Protein AF-A0A7G8UGK2-F1 (afdb_monomer_lite)

Sequence (96 aa):
MSRLRSIKEQFGLHFTPLDIHNKEFSVKYRGYDKDEVDEYLDLIIKDYEKMSAEFAKLQEQQNIGDNHQEVTRSEFTNLKERVIKMEGMLNRAGIY

pLDDT: mean 87.21, std 8.11, range [45.16, 96.5]

Secondary structure (DSSP, 8-state):
-PPPPPHHHHHT-S--HHHHHTPPPPEETTEE-HHHHHHHHHHHHHHHHHHHHHHHHHHHHHHHHHHHHHHHHHHHHHHHHHHHHHHHHHHHTT--

Structure (mmCIF, N/CA/C/O backbone):
data_AF-A0A7G8UGK2-F1
#
_entry.id   AF-A0A7G8UGK2-F1
#
loop_
_atom_site.group_PDB
_atom_site.id
_atom_site.type_symbol
_atom_site.label_atom_id
_atom_site.label_alt_id
_atom_site.label_comp_id
_atom_site.label_asym_id
_atom_site.label_entity_id
_atom_site.label_seq_id
_atom_site.pdbx_PDB_ins_code
_atom_site.Cartn_x
_atom_site.Cartn_y
_atom_site.Cartn_z
_atom_site.occupancy
_atom_site.B_iso_or_equiv
_atom_site.auth_seq_id
_atom_site.auth_comp_id
_atom_site.auth_asym_id
_atom_site.auth_atom_id
_atom_site.pdbx_PDB_model_num
ATOM 1 N N . MET A 1 1 ? 18.643 20.499 1.353 1.00 45.16 1 MET A N 1
ATOM 2 C CA . MET A 1 1 ? 18.347 19.129 1.823 1.00 45.16 1 MET A CA 1
ATOM 3 C C . MET A 1 1 ? 16.834 18.969 1.905 1.00 45.16 1 MET A C 1
ATOM 5 O O . MET A 1 1 ? 16.232 19.625 2.745 1.00 45.16 1 MET A O 1
ATOM 9 N N . SER A 1 2 ? 16.206 18.190 1.017 1.00 56.09 2 SER A N 1
ATOM 10 C CA . SER A 1 2 ? 14.755 17.934 1.080 1.00 56.09 2 SER A CA 1
ATOM 11 C C . SER A 1 2 ? 14.441 16.877 2.137 1.00 56.09 2 SER A C 1
ATOM 13 O O . SER A 1 2 ? 15.092 15.836 2.179 1.00 56.09 2 SER A O 1
ATOM 15 N N . ARG A 1 3 ? 13.439 17.139 2.982 1.00 73.75 3 ARG A N 1
ATOM 16 C CA . ARG A 1 3 ? 12.903 16.166 3.943 1.00 73.75 3 ARG A CA 1
ATOM 17 C C . ARG A 1 3 ? 12.287 14.994 3.170 1.00 73.75 3 ARG A C 1
ATOM 19 O O . ARG A 1 3 ? 11.450 15.216 2.297 1.00 73.75 3 ARG A O 1
ATOM 26 N N . LEU A 1 4 ? 12.699 13.766 3.482 1.00 68.94 4 LEU A N 1
ATOM 27 C CA . LEU A 1 4 ? 12.035 12.556 2.994 1.00 68.94 4 LEU A CA 1
ATOM 28 C C . LEU A 1 4 ? 10.629 12.498 3.601 1.00 68.94 4 LEU A C 1
ATOM 30 O O . LEU A 1 4 ? 10.483 12.556 4.822 1.00 68.94 4 LEU A O 1
ATOM 34 N N . ARG A 1 5 ? 9.609 12.428 2.742 1.00 77.06 5 ARG A N 1
ATOM 35 C CA . ARG A 1 5 ? 8.224 12.200 3.168 1.00 77.06 5 ARG A CA 1
ATOM 36 C C . ARG A 1 5 ? 8.099 10.791 3.733 1.00 77.06 5 ARG A C 1
ATOM 38 O O . ARG A 1 5 ? 8.684 9.857 3.186 1.00 77.06 5 ARG A O 1
ATOM 45 N N . SER A 1 6 ? 7.354 10.649 4.824 1.00 82.69 6 SER A N 1
ATOM 46 C CA . SER A 1 6 ? 7.069 9.331 5.404 1.00 82.69 6 SER A CA 1
ATOM 47 C C . SER A 1 6 ? 6.208 8.506 4.443 1.00 82.69 6 SER A C 1
ATOM 49 O O . SER A 1 6 ? 5.409 9.072 3.699 1.00 82.69 6 SER A O 1
ATOM 51 N N . ILE A 1 7 ? 6.302 7.173 4.498 1.00 77.44 7 ILE A N 1
ATOM 52 C CA . ILE A 1 7 ? 5.426 6.256 3.742 1.00 77.44 7 ILE A CA 1
ATOM 53 C C . ILE A 1 7 ? 3.949 6.610 3.976 1.00 77.44 7 ILE A C 1
ATOM 55 O O . ILE A 1 7 ? 3.164 6.664 3.033 1.00 77.44 7 ILE A O 1
ATOM 59 N N . LYS A 1 8 ? 3.588 6.969 5.215 1.00 81.06 8 LYS A N 1
ATOM 60 C CA . LYS A 1 8 ? 2.242 7.439 5.565 1.00 81.06 8 LYS A CA 1
ATOM 61 C C . LYS A 1 8 ? 1.807 8.649 4.727 1.00 81.06 8 LYS A C 1
ATOM 63 O O . LYS A 1 8 ? 0.701 8.672 4.202 1.00 81.06 8 LYS A O 1
ATOM 68 N N . GLU A 1 9 ? 2.686 9.638 4.569 1.00 82.94 9 GLU A N 1
ATOM 69 C CA . GLU A 1 9 ? 2.418 10.869 3.811 1.00 82.94 9 GLU A CA 1
ATOM 70 C C . GLU A 1 9 ? 2.448 10.633 2.300 1.00 82.94 9 GLU A C 1
ATOM 72 O O . GLU A 1 9 ? 1.666 11.224 1.560 1.00 82.94 9 GLU A O 1
ATOM 77 N N . GLN A 1 10 ? 3.354 9.774 1.834 1.00 81.69 10 GLN A N 1
ATOM 78 C CA . GLN A 1 10 ? 3.525 9.471 0.418 1.00 81.69 10 GLN A CA 1
ATOM 79 C C . GLN A 1 10 ? 2.311 8.738 -0.153 1.00 81.69 10 GLN A C 1
ATOM 81 O O . GLN A 1 10 ? 1.866 9.058 -1.252 1.00 81.69 10 GLN A O 1
ATOM 86 N N . PHE A 1 11 ? 1.769 7.788 0.607 1.00 80.06 11 PHE A N 1
ATOM 87 C CA . PHE A 1 11 ? 0.616 6.988 0.201 1.00 80.06 11 PHE A CA 1
ATOM 88 C C . PHE A 1 11 ? -0.706 7.520 0.766 1.00 80.06 11 PHE A C 1
ATOM 90 O O . PHE A 1 11 ? -1.769 6.993 0.442 1.00 80.06 11 PHE A O 1
ATOM 97 N N . GLY A 1 12 ? -0.675 8.588 1.571 1.00 85.62 12 GLY A N 1
ATOM 98 C CA . GLY A 1 12 ? -1.854 9.175 2.211 1.00 85.62 12 GLY A CA 1
ATOM 99 C C . GLY A 1 12 ? -2.638 8.143 3.020 1.00 85.62 12 GLY A C 1
ATOM 100 O O . GLY A 1 12 ? -3.829 7.964 2.761 1.00 85.62 12 GLY A O 1
ATOM 101 N N . LEU A 1 13 ? -1.934 7.424 3.899 1.00 89.19 13 LEU A N 1
ATOM 102 C CA . LEU A 1 13 ? -2.482 6.409 4.801 1.00 89.19 13 LEU A CA 1
ATOM 103 C C . LEU A 1 13 ? -2.882 7.052 6.134 1.00 89.19 13 LEU A C 1
ATOM 105 O O . LEU A 1 13 ? -2.219 7.979 6.613 1.00 89.19 13 LEU A O 1
ATOM 109 N N . HIS A 1 14 ? -3.939 6.542 6.755 1.00 87.38 14 HIS A N 1
ATOM 110 C CA . HIS A 1 14 ? -4.395 6.972 8.076 1.00 87.38 14 HIS A CA 1
ATOM 111 C C . HIS A 1 14 ? -3.491 6.418 9.179 1.00 87.38 14 HIS A C 1
ATOM 113 O O . HIS A 1 14 ? -3.204 7.134 10.145 1.00 87.38 14 HIS A O 1
ATOM 119 N N . PHE A 1 15 ? -2.958 5.204 9.006 1.00 89.06 15 PHE A N 1
ATOM 120 C CA . PHE A 1 15 ? -2.141 4.534 10.018 1.00 89.06 15 PHE A CA 1
ATOM 121 C C . PHE A 1 15 ? -0.851 3.926 9.469 1.00 89.06 15 PHE A C 1
ATOM 123 O O . PHE A 1 15 ? -0.755 3.479 8.329 1.00 89.06 15 PHE A O 1
ATOM 130 N N . THR A 1 16 ? 0.171 3.903 10.321 1.00 86.50 16 THR A N 1
ATOM 131 C CA . THR A 1 16 ? 1.333 3.022 10.165 1.00 86.50 16 THR A CA 1
ATOM 132 C C . THR A 1 16 ? 1.125 1.724 10.948 1.00 86.50 16 THR A C 1
ATOM 134 O O . THR A 1 16 ? 0.321 1.700 11.879 1.00 86.50 16 THR A O 1
ATOM 137 N N . PRO A 1 17 ? 1.889 0.653 10.666 1.00 85.88 17 PRO A N 1
ATOM 138 C CA . PRO A 1 17 ? 1.843 -0.562 11.482 1.00 85.88 17 PRO A CA 1
ATOM 139 C C . PRO A 1 17 ? 2.094 -0.306 12.975 1.00 85.88 17 PRO A C 1
ATOM 141 O O . PRO A 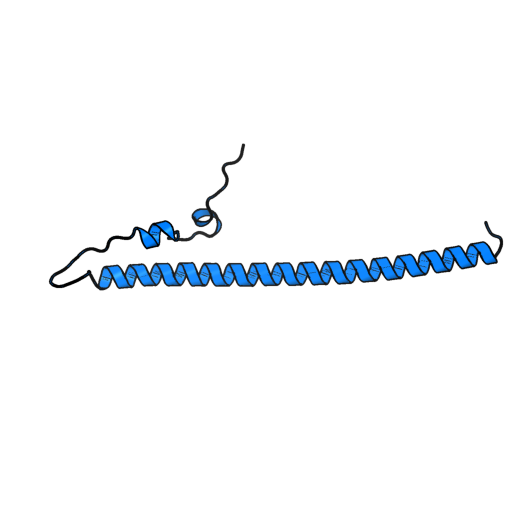1 17 ? 1.500 -0.965 13.822 1.00 85.88 17 PRO A O 1
ATOM 144 N N . LEU A 1 18 ? 2.941 0.678 13.300 1.00 85.19 18 LEU A N 1
ATOM 145 C CA . LEU A 1 18 ? 3.210 1.072 14.681 1.00 85.19 18 LEU A CA 1
ATOM 146 C C . LEU A 1 18 ? 2.013 1.802 15.309 1.00 85.19 18 LEU A C 1
ATOM 148 O O . LEU A 1 18 ? 1.696 1.542 16.465 1.00 85.19 18 LEU A O 1
ATOM 152 N N . ASP A 1 19 ? 1.324 2.658 14.542 1.00 88.81 19 ASP A N 1
ATOM 153 C CA . ASP A 1 19 ? 0.075 3.300 14.983 1.00 88.81 19 ASP A CA 1
ATOM 154 C C . ASP A 1 19 ? -1.002 2.244 15.289 1.00 88.81 19 ASP A C 1
ATOM 156 O O . ASP A 1 19 ? -1.745 2.395 16.254 1.00 88.81 19 ASP A O 1
ATOM 160 N N . ILE A 1 20 ? -1.055 1.164 14.496 1.00 88.94 20 ILE A N 1
ATOM 161 C CA . ILE A 1 20 ? -1.979 0.037 14.702 1.00 88.94 20 ILE A CA 1
ATOM 162 C C . ILE A 1 20 ? -1.632 -0.766 15.940 1.00 88.94 20 ILE A C 1
ATOM 164 O O . ILE A 1 20 ? -2.500 -1.055 16.759 1.00 88.94 20 ILE A O 1
ATOM 168 N N . HIS A 1 21 ? -0.358 -1.103 16.099 1.00 85.00 21 HIS A N 1
ATOM 169 C CA . HIS A 1 21 ? 0.090 -1.875 17.246 1.00 85.00 21 HIS A CA 1
ATOM 170 C C . HIS A 1 21 ? -0.133 -1.139 18.573 1.00 85.00 21 HIS A C 1
ATOM 172 O O . HIS A 1 21 ? -0.522 -1.756 19.560 1.00 85.00 21 HIS A O 1
ATOM 178 N N . ASN A 1 22 ? 0.083 0.176 18.583 1.00 90.31 22 ASN A N 1
ATOM 179 C CA . ASN A 1 22 ? -0.033 1.001 19.783 1.00 90.31 22 ASN A CA 1
ATOM 180 C C . ASN A 1 22 ? -1.461 1.514 20.035 1.00 90.31 22 ASN A C 1
ATOM 182 O O . ASN A 1 22 ? -1.659 2.316 20.949 1.00 90.31 22 ASN A O 1
ATOM 186 N N . LYS A 1 23 ? -2.455 1.124 19.224 1.00 90.56 23 LYS A N 1
ATOM 187 C CA . LYS A 1 23 ? -3.831 1.590 19.402 1.00 90.56 23 LYS A CA 1
ATOM 188 C C . LYS A 1 23 ? -4.433 0.986 20.671 1.00 90.56 23 LYS A C 1
ATOM 190 O O . LYS A 1 23 ? -4.645 -0.219 20.768 1.00 90.56 23 LYS A O 1
ATOM 195 N N . GLU A 1 24 ? -4.775 1.855 21.615 1.00 91.00 24 GLU A N 1
ATOM 196 C CA . GLU A 1 24 ? -5.588 1.514 22.780 1.00 91.00 24 GLU A CA 1
ATOM 197 C C . GLU A 1 24 ? -7.057 1.866 22.510 1.00 91.00 24 GLU A C 1
ATOM 199 O O . GLU A 1 24 ? -7.368 2.956 22.011 1.00 91.00 24 GLU A O 1
ATOM 204 N N . PHE A 1 25 ? -7.952 0.929 22.819 1.00 91.75 25 PHE A N 1
ATOM 205 C CA . PHE A 1 25 ? -9.400 1.097 22.703 1.00 91.75 25 PHE A CA 1
ATOM 206 C C . PHE A 1 25 ? -10.014 1.406 24.060 1.00 91.75 25 PHE A C 1
ATOM 208 O O . PHE A 1 25 ? -9.597 0.860 25.088 1.00 91.75 25 PHE A O 1
ATOM 215 N N . SER A 1 26 ? -11.041 2.248 24.059 1.00 89.50 26 SER A N 1
ATOM 216 C CA . SER A 1 26 ? -11.816 2.519 25.258 1.00 89.50 26 SER A CA 1
ATOM 217 C C . SER A 1 26 ? -12.594 1.278 25.700 1.00 89.50 26 SER A C 1
ATOM 219 O O . SER A 1 26 ? -13.015 0.439 24.900 1.00 89.50 26 SER A O 1
ATOM 221 N N . VAL A 1 27 ? -12.762 1.137 27.014 1.00 88.62 27 VAL A N 1
ATOM 222 C CA . VAL A 1 27 ? -13.491 0.024 27.626 1.00 88.62 27 VAL A CA 1
ATOM 223 C C . VAL A 1 27 ? -14.844 0.544 28.106 1.00 88.62 27 VAL A C 1
ATOM 225 O O . VAL A 1 27 ? -14.913 1.440 28.948 1.00 88.62 27 VAL A O 1
ATOM 228 N N . LYS A 1 28 ? -15.928 -0.029 27.580 1.00 84.62 28 LYS A N 1
ATOM 229 C CA . LYS A 1 28 ? -17.302 0.145 28.071 1.00 84.62 28 LYS A CA 1
ATOM 230 C C . LYS A 1 28 ? -17.654 -0.995 29.041 1.00 84.62 28 LYS A C 1
ATOM 232 O O . LYS A 1 28 ? -16.813 -1.813 29.422 1.00 84.62 28 LYS A O 1
ATOM 237 N N . TYR A 1 29 ? -18.902 -1.051 29.509 1.00 80.69 29 TYR A N 1
ATOM 238 C CA . TYR A 1 29 ? -19.318 -2.091 30.453 1.00 80.69 29 TYR A CA 1
ATOM 239 C C . TYR A 1 29 ? -19.134 -3.487 29.827 1.00 80.69 29 TYR A C 1
ATOM 241 O O . TYR A 1 29 ? -19.839 -3.843 28.887 1.00 80.69 29 TYR A O 1
ATOM 249 N N . ARG A 1 30 ? -18.196 -4.273 30.380 1.00 79.38 30 ARG A N 1
ATOM 250 C CA . ARG A 1 30 ? -17.818 -5.634 29.942 1.00 79.38 30 ARG A CA 1
ATOM 251 C C . ARG A 1 30 ? -17.135 -5.747 28.566 1.00 79.38 30 ARG A C 1
ATOM 253 O O . ARG A 1 30 ? -17.338 -6.746 27.883 1.00 79.38 30 ARG A O 1
ATOM 260 N N . GLY A 1 31 ? -16.277 -4.805 28.183 1.00 84.31 31 GLY A N 1
ATOM 261 C CA . GLY A 1 31 ? -15.377 -5.008 27.040 1.00 84.31 31 GLY A CA 1
ATOM 262 C C . GLY A 1 31 ? -15.005 -3.725 26.320 1.00 84.31 31 GLY A C 1
ATOM 263 O O . GLY A 1 31 ? -15.332 -2.635 26.782 1.00 84.31 31 GLY A O 1
ATOM 264 N N . TYR A 1 32 ? -14.321 -3.863 25.188 1.00 90.06 32 TYR A N 1
ATOM 265 C CA . TYR A 1 32 ? -14.013 -2.725 24.331 1.00 90.06 32 TYR A CA 1
ATOM 266 C C . TYR A 1 32 ? -15.280 -2.103 23.752 1.00 90.06 32 TYR A C 1
ATOM 268 O O . TYR A 1 32 ? -16.288 -2.784 23.545 1.00 90.06 32 TYR A O 1
ATOM 276 N N . ASP A 1 33 ? -15.219 -0.801 23.503 1.00 91.44 33 ASP A N 1
ATOM 277 C CA . ASP A 1 33 ? -16.240 -0.109 22.741 1.00 91.44 33 ASP A CA 1
ATOM 278 C C . ASP A 1 33 ? -16.274 -0.645 21.308 1.00 91.44 33 ASP A C 1
ATOM 280 O O . ASP A 1 33 ? -15.384 -0.375 20.505 1.00 91.44 33 ASP A O 1
ATOM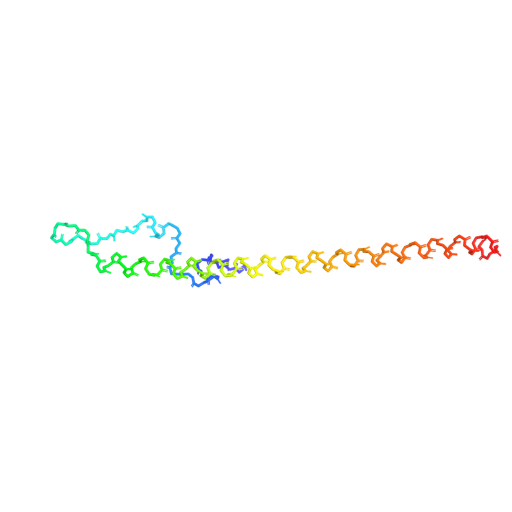 284 N N . LYS A 1 34 ? -17.298 -1.444 21.005 1.00 88.56 34 LYS A N 1
ATOM 285 C CA . LYS A 1 34 ? -17.433 -2.093 19.704 1.00 88.56 34 LYS A CA 1
ATOM 286 C C . LYS A 1 34 ? -17.475 -1.074 18.564 1.00 88.56 34 LYS A C 1
ATOM 288 O O . LYS A 1 34 ? -16.832 -1.309 17.552 1.00 88.56 34 LYS A O 1
ATOM 293 N N . ASP A 1 35 ? -18.176 0.043 18.750 1.00 92.06 35 ASP A N 1
ATOM 294 C CA . ASP A 1 35 ? -18.323 1.053 17.699 1.00 92.06 35 ASP 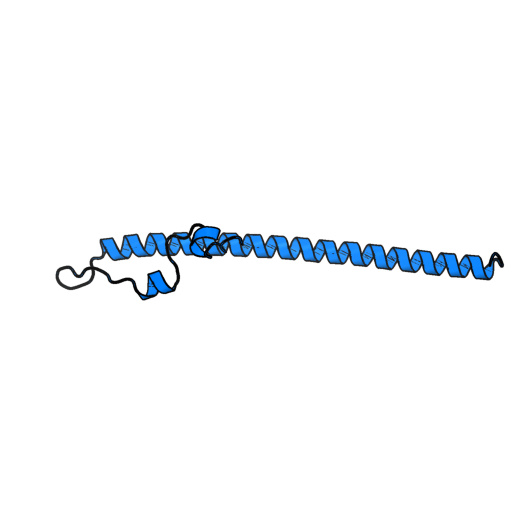A CA 1
ATOM 295 C C . ASP A 1 35 ? -16.958 1.693 17.375 1.00 92.06 35 ASP A C 1
ATOM 297 O O . ASP A 1 35 ? -16.608 1.852 16.211 1.00 92.06 35 ASP A O 1
ATOM 301 N N . GLU A 1 36 ? -16.131 1.954 18.398 1.00 92.31 36 GLU A N 1
ATOM 302 C CA . GLU A 1 36 ? -14.760 2.457 18.218 1.00 92.31 36 GLU A CA 1
ATOM 303 C C . GLU A 1 36 ? -13.869 1.442 17.487 1.00 92.31 36 GLU A C 1
ATOM 305 O O . GLU A 1 36 ? -13.068 1.811 16.626 1.00 92.31 36 GLU A O 1
ATOM 310 N N . VAL A 1 37 ? -13.983 0.159 17.842 1.00 91.06 37 VAL A N 1
ATOM 311 C CA . VAL A 1 37 ? -13.216 -0.910 17.191 1.00 91.06 37 VAL A CA 1
ATOM 312 C C . VAL A 1 37 ? -13.628 -1.055 15.728 1.00 91.06 37 VAL A C 1
ATOM 314 O O . VAL A 1 37 ? -12.752 -1.136 14.870 1.00 91.06 37 VAL A O 1
ATOM 317 N N . ASP A 1 38 ? -14.928 -1.053 15.435 1.00 90.06 38 ASP A N 1
ATOM 318 C CA . ASP A 1 38 ? -15.450 -1.212 14.076 1.00 90.06 38 ASP A CA 1
ATOM 319 C C . ASP A 1 38 ? -15.006 -0.037 13.181 1.00 90.06 38 ASP A C 1
ATOM 321 O O . ASP A 1 38 ? -14.407 -0.263 12.128 1.00 90.06 38 ASP A O 1
ATOM 325 N N . GLU A 1 39 ? -15.163 1.212 13.638 1.00 93.19 39 GLU A N 1
ATOM 326 C CA . GLU A 1 39 ? -14.695 2.398 12.898 1.00 93.19 39 GLU A CA 1
ATOM 327 C C . GLU A 1 39 ? -13.182 2.365 12.637 1.00 93.19 39 GLU A C 1
ATOM 329 O O . GLU A 1 39 ? -12.694 2.757 11.572 1.00 93.19 39 GLU A O 1
ATOM 334 N N . TYR A 1 40 ? -12.415 1.883 13.614 1.00 91.25 40 TYR A N 1
ATOM 335 C CA . TYR A 1 40 ? -10.973 1.755 13.481 1.00 91.25 40 TYR A CA 1
ATOM 336 C C . TYR A 1 40 ? -10.573 0.699 12.441 1.00 91.25 40 TYR A C 1
ATOM 338 O O . TYR A 1 40 ? -9.667 0.928 11.633 1.00 91.25 40 TYR A O 1
ATOM 346 N N . LEU A 1 41 ? -11.258 -0.447 12.436 1.00 92.69 41 LEU A N 1
ATOM 347 C CA . LEU A 1 41 ? -11.024 -1.521 11.475 1.00 92.69 41 LEU A CA 1
ATOM 348 C C . LEU A 1 41 ? -11.401 -1.104 10.049 1.00 92.69 41 LEU A C 1
ATOM 350 O O . LEU A 1 41 ? -10.644 -1.409 9.127 1.00 92.69 41 LEU A O 1
ATOM 354 N N . ASP A 1 42 ? -12.484 -0.348 9.863 1.00 93.75 42 ASP A N 1
ATOM 355 C CA . ASP A 1 42 ? -12.885 0.179 8.551 1.00 93.75 42 ASP A CA 1
ATOM 356 C C . ASP A 1 42 ? -11.783 1.045 7.920 1.00 93.75 42 ASP A C 1
ATOM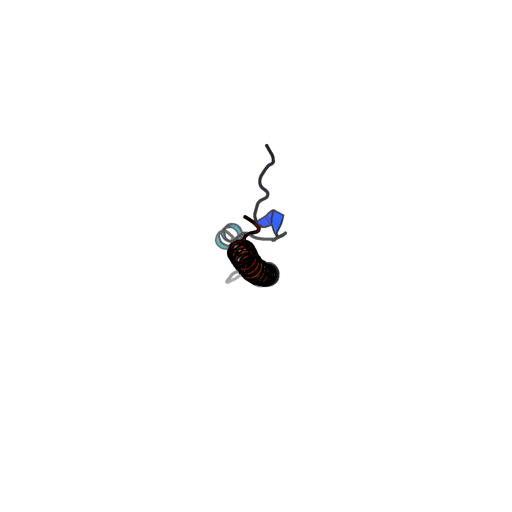 358 O O . ASP A 1 42 ? -11.473 0.937 6.727 1.00 93.75 42 ASP A O 1
ATOM 362 N N . LEU A 1 43 ? -11.128 1.879 8.732 1.00 91.81 43 LEU A N 1
ATOM 363 C CA . LEU A 1 43 ? -10.007 2.701 8.282 1.00 91.81 43 LEU A CA 1
ATOM 364 C C . LEU A 1 43 ? -8.767 1.861 7.937 1.00 91.81 43 LEU A C 1
ATOM 366 O O . LEU A 1 43 ? -8.104 2.149 6.937 1.00 91.81 43 LEU A O 1
ATOM 370 N N . ILE A 1 44 ? -8.466 0.812 8.713 1.00 91.44 44 ILE A N 1
ATOM 371 C CA . ILE A 1 44 ? -7.368 -0.120 8.403 1.00 91.44 44 ILE A CA 1
ATOM 372 C C . ILE A 1 44 ? -7.623 -0.834 7.079 1.00 91.44 44 ILE A C 1
ATOM 374 O O . ILE A 1 44 ? -6.711 -0.922 6.256 1.00 91.44 44 ILE A O 1
ATOM 378 N N . ILE A 1 45 ? -8.841 -1.336 6.867 1.00 91.25 45 ILE A N 1
ATOM 379 C CA . ILE A 1 45 ? -9.220 -2.037 5.636 1.00 91.25 45 ILE A CA 1
ATOM 380 C C . ILE A 1 45 ? -8.996 -1.116 4.439 1.00 91.25 45 ILE A C 1
ATOM 382 O O . ILE A 1 45 ? -8.300 -1.493 3.497 1.00 91.25 45 ILE A O 1
ATOM 386 N N . LYS A 1 46 ? -9.489 0.123 4.516 1.00 91.31 46 LYS A N 1
ATOM 387 C CA . LYS A 1 46 ? -9.326 1.119 3.452 1.00 91.31 46 LYS A CA 1
ATOM 388 C C . LYS A 1 46 ? -7.858 1.426 3.144 1.00 91.31 46 LYS A C 1
ATOM 390 O O . LYS A 1 46 ? -7.478 1.528 1.976 1.00 91.31 46 LYS A O 1
ATOM 395 N N . ASP A 1 47 ? -7.025 1.579 4.172 1.00 90.81 47 ASP A N 1
ATOM 396 C CA . ASP A 1 47 ? -5.585 1.785 3.999 1.00 90.81 47 ASP A CA 1
ATOM 397 C C . ASP A 1 47 ? -4.916 0.565 3.335 1.00 90.81 47 ASP A C 1
ATOM 399 O O . ASP A 1 47 ? -4.070 0.729 2.451 1.00 90.81 47 ASP A O 1
ATOM 403 N N . TYR A 1 48 ? -5.323 -0.655 3.702 1.00 90.00 48 TYR A N 1
ATOM 404 C CA . TYR A 1 48 ? -4.806 -1.897 3.120 1.00 90.00 48 TYR A CA 1
ATOM 405 C C . TYR A 1 48 ? -5.212 -2.077 1.655 1.00 90.00 48 TYR A C 1
ATOM 407 O O . TYR A 1 48 ? -4.370 -2.427 0.827 1.00 90.00 48 TYR A O 1
ATOM 415 N N . GLU A 1 49 ? -6.471 -1.800 1.313 1.00 90.06 49 GLU A N 1
ATOM 416 C CA . GLU A 1 49 ? -6.963 -1.818 -0.069 1.00 90.06 49 GLU A CA 1
ATOM 417 C C . GLU A 1 49 ? -6.185 -0.830 -0.937 1.00 90.06 49 GLU A C 1
ATOM 419 O O . GLU A 1 49 ? -5.715 -1.178 -2.022 1.00 90.06 49 GLU A O 1
ATOM 424 N N . LYS A 1 50 ? -5.970 0.390 -0.430 1.00 89.00 50 LYS A N 1
ATOM 425 C CA . LYS A 1 50 ? -5.176 1.410 -1.119 1.00 89.00 50 LYS A CA 1
ATOM 426 C C . LYS A 1 50 ? -3.738 0.949 -1.339 1.00 89.00 50 LYS A C 1
ATOM 428 O O . LYS A 1 50 ? -3.204 1.104 -2.437 1.00 89.00 50 LYS A O 1
ATOM 433 N N . MET A 1 51 ? -3.115 0.365 -0.316 1.00 87.75 51 MET A N 1
ATOM 434 C CA . MET A 1 51 ? -1.750 -0.147 -0.414 1.00 87.75 51 MET A CA 1
ATOM 435 C C . MET A 1 51 ? -1.654 -1.320 -1.398 1.00 87.75 51 MET A C 1
ATOM 437 O O . MET A 1 51 ? -0.707 -1.384 -2.178 1.00 87.75 51 MET A O 1
ATOM 441 N N . SER A 1 52 ? -2.649 -2.209 -1.416 1.00 87.56 52 SER A N 1
ATOM 442 C CA . SER A 1 52 ? -2.731 -3.321 -2.366 1.00 87.56 52 SER A CA 1
ATOM 443 C C . SER A 1 52 ? -2.883 -2.831 -3.810 1.00 87.56 52 SER A C 1
ATOM 445 O O . SER A 1 52 ? -2.161 -3.296 -4.692 1.00 87.56 52 SER A O 1
ATOM 447 N N . ALA A 1 53 ? -3.747 -1.839 -4.050 1.00 89.56 53 ALA A N 1
ATOM 448 C CA . ALA A 1 53 ? -3.941 -1.243 -5.370 1.00 89.56 53 ALA A CA 1
ATOM 449 C C . ALA A 1 53 ? -2.674 -0.538 -5.885 1.00 89.56 53 ALA A C 1
ATOM 451 O O . ALA A 1 53 ? -2.279 -0.733 -7.036 1.00 89.56 53 ALA A O 1
ATOM 452 N N . GLU A 1 54 ? -1.998 0.243 -5.036 1.00 88.44 54 GLU A N 1
ATOM 453 C CA . GLU A 1 54 ? -0.725 0.877 -5.404 1.00 88.44 54 GLU A CA 1
ATOM 454 C C . GLU A 1 54 ? 0.381 -0.160 -5.634 1.00 88.44 54 GLU A C 1
ATOM 456 O O . GLU A 1 54 ? 1.160 -0.026 -6.576 1.00 88.44 54 GLU A O 1
ATOM 461 N N . PHE A 1 55 ? 0.427 -1.234 -4.841 1.00 88.81 55 PHE A N 1
ATOM 462 C CA . PHE A 1 55 ? 1.366 -2.330 -5.069 1.00 88.81 55 PHE A CA 1
ATOM 463 C C . PHE A 1 55 ? 1.128 -3.012 -6.424 1.00 88.81 55 PHE A C 1
ATOM 465 O O . PHE A 1 55 ? 2.076 -3.197 -7.186 1.00 88.81 55 PHE A O 1
ATOM 472 N N . ALA A 1 56 ? -0.126 -3.327 -6.763 1.00 90.19 56 ALA A N 1
ATOM 473 C CA . ALA A 1 56 ? -0.483 -3.918 -8.053 1.00 90.19 56 ALA A CA 1
ATOM 474 C C . ALA A 1 56 ? -0.097 -3.005 -9.229 1.00 90.19 56 ALA A C 1
ATOM 476 O O . ALA A 1 56 ? 0.504 -3.460 -10.200 1.00 90.19 56 ALA A O 1
ATOM 477 N N . LYS A 1 57 ? -0.361 -1.702 -9.108 1.00 89.38 57 LYS A N 1
ATOM 478 C CA . LYS A 1 57 ? 0.022 -0.694 -10.103 1.00 89.38 57 LYS A CA 1
ATOM 479 C C . LYS A 1 57 ? 1.538 -0.592 -10.281 1.00 89.38 57 LYS A C 1
ATOM 481 O O . LYS A 1 57 ? 2.017 -0.483 -11.406 1.00 89.38 57 LYS A O 1
ATOM 486 N N . LEU A 1 58 ? 2.306 -0.624 -9.191 1.00 87.62 58 LEU A N 1
ATOM 487 C CA . LEU A 1 58 ? 3.770 -0.616 -9.258 1.00 87.62 58 LEU A CA 1
ATOM 488 C C . LEU A 1 58 ? 4.311 -1.889 -9.923 1.00 87.62 58 LEU A C 1
ATOM 490 O O . LEU A 1 58 ? 5.217 -1.798 -10.747 1.00 87.62 58 LEU A O 1
ATOM 494 N N . GLN A 1 59 ? 3.737 -3.056 -9.616 1.00 86.75 59 GLN A N 1
ATOM 495 C CA . GLN A 1 59 ? 4.085 -4.323 -10.271 1.00 86.75 59 GLN A CA 1
ATOM 496 C C . GLN A 1 59 ? 3.787 -4.291 -11.775 1.00 86.75 59 GLN A C 1
ATOM 498 O O . GLN A 1 59 ? 4.618 -4.701 -12.582 1.00 86.75 59 GLN A O 1
ATOM 503 N N . GLU A 1 60 ? 2.636 -3.751 -12.174 1.00 90.56 60 GLU A N 1
ATOM 504 C CA . GLU A 1 60 ? 2.293 -3.577 -13.588 1.00 90.56 60 GLU A CA 1
ATOM 505 C C . GLU A 1 60 ? 3.300 -2.666 -14.307 1.00 90.56 60 GLU A C 1
ATOM 507 O O . GLU A 1 60 ? 3.793 -3.010 -15.382 1.00 90.56 60 GLU A O 1
ATOM 512 N N . GLN A 1 61 ? 3.678 -1.543 -13.691 1.00 87.88 61 GLN A N 1
ATOM 513 C CA . GLN A 1 61 ? 4.693 -0.640 -14.241 1.00 87.88 61 GLN A CA 1
ATOM 514 C C . GLN A 1 61 ? 6.065 -1.309 -14.383 1.00 87.88 61 GLN A C 1
ATOM 516 O O . GLN A 1 61 ? 6.745 -1.077 -15.384 1.00 87.88 61 GLN A O 1
ATOM 521 N N . GLN A 1 62 ? 6.468 -2.142 -13.418 1.00 85.38 62 GLN A N 1
ATOM 522 C CA . GLN A 1 62 ? 7.711 -2.912 -13.508 1.00 85.38 62 GLN A CA 1
ATOM 523 C C . GLN A 1 62 ? 7.669 -3.909 -14.667 1.00 85.38 62 GLN A C 1
ATOM 525 O O . GLN A 1 62 ? 8.570 -3.892 -15.500 1.00 85.38 62 GLN A O 1
ATOM 530 N N . ASN A 1 63 ? 6.588 -4.681 -14.799 1.00 85.69 63 ASN A N 1
ATOM 531 C CA . ASN A 1 63 ? 6.431 -5.640 -15.895 1.00 85.69 63 ASN A CA 1
ATOM 532 C C . ASN A 1 63 ? 6.471 -4.964 -17.277 1.00 85.69 63 ASN A C 1
ATOM 534 O O . ASN A 1 63 ? 7.083 -5.479 -18.212 1.00 85.69 63 ASN A O 1
ATOM 538 N N . ILE A 1 64 ? 5.843 -3.791 -17.422 1.00 85.94 64 ILE A N 1
ATOM 539 C CA . ILE A 1 64 ? 5.908 -3.004 -18.664 1.00 85.94 64 ILE A CA 1
ATOM 540 C C . ILE A 1 64 ? 7.347 -2.544 -18.938 1.00 85.94 64 ILE A C 1
ATOM 542 O O . ILE A 1 64 ? 7.808 -2.616 -20.080 1.00 85.94 64 ILE A O 1
ATOM 546 N N . GLY A 1 65 ? 8.057 -2.083 -17.905 1.00 84.31 65 GLY A N 1
ATOM 547 C CA . GLY A 1 65 ? 9.460 -1.682 -18.002 1.00 84.31 65 GLY A CA 1
ATOM 548 C C . GLY A 1 65 ? 10.370 -2.827 -18.450 1.00 84.31 65 GLY A C 1
ATOM 549 O O . GLY A 1 65 ? 11.172 -2.641 -19.367 1.00 84.31 65 GLY A O 1
ATOM 550 N N . ASP A 1 66 ? 10.198 -4.009 -17.864 1.00 85.44 66 ASP A N 1
ATOM 551 C CA . ASP A 1 66 ? 10.984 -5.204 -18.175 1.00 85.44 66 ASP A CA 1
ATOM 552 C C . ASP A 1 66 ? 10.745 -5.672 -19.617 1.00 85.44 66 ASP A C 1
ATOM 554 O O . ASP A 1 66 ? 11.700 -5.872 -20.373 1.00 85.44 66 ASP A O 1
ATOM 558 N N . ASN A 1 67 ? 9.481 -5.721 -20.054 1.00 84.19 67 ASN A N 1
ATOM 559 C CA . ASN A 1 67 ? 9.131 -6.037 -21.441 1.00 84.19 67 ASN A CA 1
ATOM 560 C C . ASN A 1 67 ? 9.760 -5.041 -22.428 1.00 84.19 67 ASN A C 1
ATOM 562 O O . ASN A 1 67 ? 10.281 -5.427 -23.476 1.00 84.19 67 ASN A O 1
ATOM 566 N N . HIS A 1 68 ? 9.743 -3.744 -22.104 1.00 84.88 68 HIS A N 1
ATOM 567 C CA . HIS A 1 68 ? 10.344 -2.725 -22.961 1.00 84.88 68 HIS A CA 1
ATOM 568 C C . HIS A 1 68 ? 11.873 -2.861 -23.044 1.00 84.88 68 HIS A C 1
ATOM 570 O O . HIS A 1 68 ? 12.457 -2.690 -24.121 1.00 84.88 68 HIS A O 1
ATOM 576 N N . GLN A 1 69 ? 12.530 -3.209 -21.933 1.00 84.88 69 GLN A N 1
ATOM 577 C CA . GLN A 1 69 ? 13.964 -3.498 -21.920 1.00 84.88 69 GLN A CA 1
ATOM 578 C C . GLN A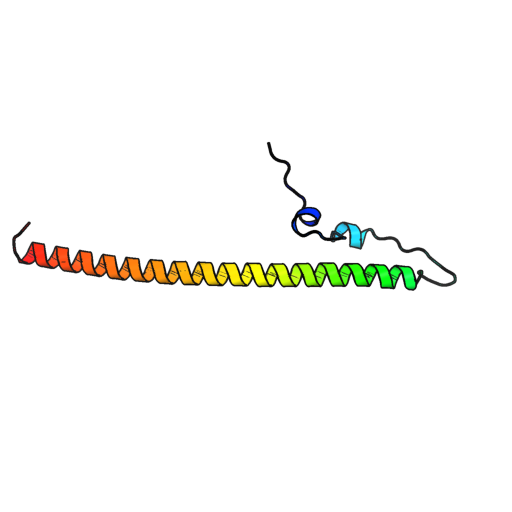 1 69 ? 14.308 -4.736 -22.751 1.00 84.88 69 GLN A C 1
ATOM 580 O O . GLN A 1 69 ? 15.295 -4.709 -23.490 1.00 84.88 69 GLN A O 1
ATOM 585 N N . GLU A 1 70 ? 13.507 -5.798 -22.671 1.00 88.31 70 GLU A N 1
ATOM 586 C CA . GLU A 1 70 ? 13.716 -7.019 -23.451 1.00 88.31 70 GLU A CA 1
ATOM 587 C C . GLU A 1 70 ? 13.589 -6.757 -24.958 1.00 88.31 70 GLU A C 1
ATOM 589 O O . GLU A 1 70 ? 14.481 -7.132 -25.726 1.00 88.31 70 GLU A O 1
ATOM 594 N N . VAL A 1 71 ? 12.555 -6.017 -25.378 1.00 89.31 71 VAL A N 1
ATOM 595 C CA . VAL A 1 71 ? 12.380 -5.606 -26.781 1.00 89.31 71 VAL A CA 1
ATOM 596 C C . VAL A 1 71 ? 13.573 -4.775 -27.249 1.00 89.31 71 VAL A C 1
ATOM 598 O O . VAL A 1 71 ? 14.216 -5.139 -28.234 1.00 89.31 71 VAL A O 1
ATOM 601 N N . THR A 1 72 ? 13.950 -3.733 -26.504 1.00 87.88 72 THR A N 1
ATOM 602 C CA . THR A 1 72 ? 15.099 -2.873 -26.843 1.00 87.88 72 THR A CA 1
ATOM 603 C C . THR A 1 72 ? 16.395 -3.685 -26.957 1.00 87.88 72 THR A C 1
ATOM 605 O O . THR A 1 72 ? 17.203 -3.491 -27.868 1.00 87.88 72 THR A O 1
ATOM 608 N N . ARG A 1 73 ? 16.602 -4.647 -26.051 1.00 90.81 73 ARG A N 1
ATOM 609 C CA . ARG A 1 73 ? 17.767 -5.539 -26.071 1.00 90.81 73 ARG A CA 1
ATOM 610 C C . ARG A 1 73 ? 17.764 -6.459 -27.291 1.00 90.81 73 ARG A C 1
ATOM 612 O O . ARG A 1 73 ? 18.831 -6.692 -27.871 1.00 90.81 73 ARG A O 1
ATOM 619 N N . SER A 1 74 ? 16.600 -6.970 -27.689 1.00 92.06 74 SER A N 1
ATOM 620 C CA . SER A 1 74 ? 16.453 -7.804 -28.886 1.00 92.06 74 SER A CA 1
ATOM 621 C C . SER A 1 74 ? 16.768 -7.012 -30.161 1.00 92.06 74 SER A C 1
ATOM 623 O O . SER A 1 74 ? 17.571 -7.457 -30.982 1.00 92.06 74 SER A O 1
ATOM 625 N N . GLU A 1 75 ? 16.254 -5.785 -30.277 1.00 92.94 75 GLU A N 1
ATOM 626 C CA . GLU A 1 75 ? 16.517 -4.887 -31.405 1.00 92.94 75 GLU A CA 1
ATOM 627 C C . GLU A 1 75 ? 18.004 -4.547 -31.514 1.00 92.94 75 GLU A C 1
ATOM 629 O O . GLU A 1 75 ? 18.584 -4.593 -32.602 1.00 92.94 75 GLU A O 1
ATOM 634 N N . PHE A 1 76 ? 18.653 -4.279 -30.380 1.00 94.38 76 PHE A N 1
ATOM 635 C CA . PHE A 1 76 ? 20.083 -3.999 -30.338 1.00 94.38 76 PHE A CA 1
ATOM 636 C C . PHE A 1 76 ? 20.934 -5.210 -30.739 1.00 94.38 76 PHE A C 1
ATOM 638 O O . PHE A 1 76 ? 21.935 -5.058 -31.441 1.00 94.38 76 PHE A O 1
ATOM 645 N N . THR A 1 77 ? 20.531 -6.416 -30.333 1.00 93.94 77 THR A N 1
ATOM 646 C CA . THR A 1 77 ? 21.190 -7.667 -30.746 1.00 93.94 77 THR A CA 1
ATOM 647 C C . THR A 1 77 ? 21.077 -7.864 -32.256 1.00 93.94 77 THR A C 1
ATOM 649 O O . THR A 1 77 ? 22.092 -8.042 -32.928 1.00 93.94 77 THR A O 1
ATOM 652 N N . ASN A 1 78 ? 19.874 -7.703 -32.810 1.00 95.94 78 ASN A N 1
ATOM 653 C CA . ASN A 1 78 ? 19.636 -7.808 -34.249 1.00 95.94 78 ASN A CA 1
ATOM 654 C C . ASN A 1 78 ? 20.448 -6.773 -35.041 1.00 95.94 78 ASN A C 1
ATOM 656 O O . ASN A 1 78 ? 21.005 -7.073 -36.100 1.00 95.94 78 ASN A O 1
ATOM 660 N N . LEU A 1 79 ? 20.539 -5.539 -34.534 1.00 96.38 79 LEU A N 1
ATOM 661 C CA . LEU A 1 79 ? 21.331 -4.495 -35.174 1.00 96.38 79 LEU A CA 1
ATOM 662 C C . LEU A 1 79 ? 22.823 -4.845 -35.163 1.00 96.38 79 LEU A C 1
ATOM 664 O O . LEU A 1 79 ? 23.477 -4.729 -36.199 1.00 96.38 79 LEU A O 1
ATOM 668 N N . LYS A 1 80 ? 23.349 -5.329 -34.031 1.00 94.94 80 LYS A N 1
ATOM 669 C CA . LYS A 1 80 ? 24.737 -5.801 -33.923 1.00 94.94 80 LYS A CA 1
ATOM 670 C C . LYS A 1 80 ? 25.046 -6.910 -34.920 1.00 94.94 80 LYS A C 1
ATOM 672 O O . LYS A 1 80 ? 26.059 -6.832 -35.607 1.00 94.94 80 LYS A O 1
ATOM 677 N N . GLU A 1 81 ? 24.171 -7.902 -35.047 1.00 95.62 81 GLU A N 1
ATOM 678 C CA . GLU A 1 81 ? 24.349 -8.987 -36.018 1.00 95.62 81 GLU A CA 1
ATOM 679 C C . GLU A 1 81 ? 24.400 -8.469 -37.459 1.00 95.62 81 GLU A C 1
ATOM 681 O O . GLU A 1 81 ? 25.251 -8.883 -38.250 1.00 95.62 81 GLU A O 1
ATOM 686 N N . ARG A 1 82 ? 23.527 -7.515 -37.807 1.00 96.38 82 ARG A N 1
ATOM 687 C CA . ARG A 1 82 ? 23.540 -6.876 -39.131 1.00 96.38 82 ARG A CA 1
ATOM 688 C C . ARG A 1 82 ? 24.831 -6.108 -39.381 1.00 96.38 82 ARG A C 1
ATOM 690 O O . ARG A 1 82 ? 25.364 -6.198 -40.485 1.00 96.38 82 ARG A O 1
ATOM 697 N N . VAL A 1 83 ? 25.328 -5.376 -38.385 1.00 96.38 83 VAL A N 1
ATOM 698 C CA . VAL A 1 83 ? 26.604 -4.651 -38.475 1.00 96.38 83 VAL A CA 1
ATOM 699 C C . VAL A 1 83 ? 27.754 -5.626 -38.706 1.00 96.38 83 VAL A C 1
ATOM 701 O O . VAL A 1 83 ? 28.451 -5.484 -39.706 1.00 96.38 83 VAL A O 1
ATOM 704 N N . ILE A 1 84 ? 27.866 -6.684 -37.899 1.00 96.50 84 ILE A N 1
ATOM 705 C CA . ILE A 1 84 ? 28.892 -7.729 -38.060 1.00 96.50 84 ILE A CA 1
ATOM 706 C C . ILE A 1 84 ? 28.827 -8.351 -39.462 1.00 96.50 84 ILE A C 1
ATOM 708 O O . ILE A 1 84 ? 29.848 -8.575 -40.117 1.00 96.50 84 ILE A O 1
ATOM 712 N N . LYS A 1 85 ? 27.616 -8.618 -39.965 1.00 94.75 85 LYS A N 1
ATOM 713 C CA . LYS A 1 85 ? 27.429 -9.160 -41.315 1.00 94.75 85 LYS A CA 1
ATOM 714 C C . LYS A 1 85 ? 27.924 -8.192 -42.391 1.00 94.75 85 LYS A C 1
ATOM 716 O O . LYS A 1 85 ? 28.578 -8.640 -43.332 1.00 94.75 85 LYS A O 1
ATOM 721 N N . MET A 1 86 ? 27.618 -6.900 -42.265 1.00 92.88 86 MET A N 1
ATOM 722 C CA . MET A 1 86 ? 28.092 -5.868 -43.191 1.00 92.88 86 MET A CA 1
ATOM 723 C C . MET A 1 86 ? 29.614 -5.731 -43.140 1.00 92.88 86 MET A C 1
ATOM 725 O O . MET A 1 86 ? 30.243 -5.779 -44.190 1.00 92.88 86 MET A O 1
ATOM 729 N N . GLU A 1 87 ? 30.213 -5.664 -41.952 1.00 91.38 87 GLU A N 1
ATOM 730 C CA . GLU A 1 87 ? 31.672 -5.630 -41.771 1.00 91.38 87 GLU A CA 1
ATOM 731 C C . GLU A 1 87 ? 32.347 -6.831 -42.450 1.00 91.38 87 GLU A C 1
ATOM 733 O O . GLU A 1 87 ? 33.286 -6.675 -43.230 1.00 91.38 87 GLU A O 1
ATOM 738 N N . GLY A 1 88 ? 31.804 -8.038 -42.261 1.00 92.88 88 GLY A N 1
ATOM 739 C CA . GLY A 1 88 ? 32.302 -9.238 -42.933 1.00 92.88 88 GLY A CA 1
ATOM 740 C C . GLY A 1 88 ? 32.148 -9.207 -44.460 1.00 92.88 88 GLY A C 1
ATOM 741 O O . GLY A 1 88 ?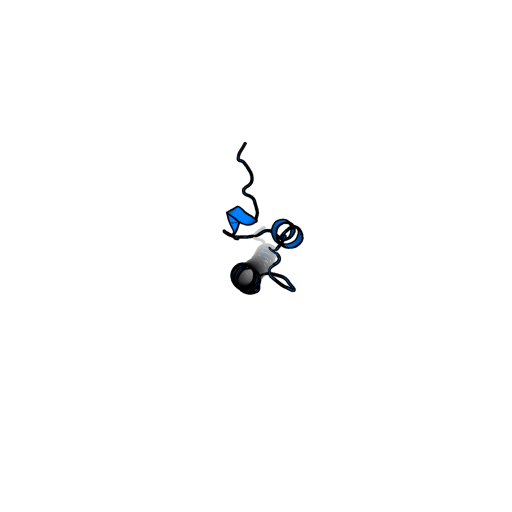 32.976 -9.776 -45.170 1.00 92.88 88 GLY A O 1
ATOM 742 N N . MET A 1 89 ? 31.102 -8.564 -44.991 1.00 93.00 89 MET A N 1
ATOM 743 C CA . MET A 1 89 ? 30.931 -8.372 -46.438 1.00 93.00 89 MET A CA 1
ATOM 744 C C . MET A 1 89 ? 31.936 -7.366 -46.999 1.00 93.00 89 MET A C 1
ATOM 746 O O . MET A 1 89 ? 32.508 -7.625 -48.055 1.00 93.00 89 MET A O 1
ATOM 750 N N . LEU A 1 90 ? 32.175 -6.263 -46.288 1.00 87.62 90 LEU A N 1
ATOM 751 C CA . LEU A 1 90 ? 33.127 -5.225 -46.683 1.00 87.62 90 LEU A CA 1
ATOM 752 C C . LEU A 1 90 ? 34.564 -5.766 -46.697 1.00 87.62 90 LEU A C 1
ATOM 754 O O . LEU A 1 90 ? 35.273 -5.572 -47.683 1.00 87.62 90 LEU A O 1
ATOM 758 N N . ASN A 1 91 ? 34.947 -6.553 -45.688 1.00 90.94 91 ASN A N 1
ATOM 759 C CA . ASN A 1 91 ? 36.251 -7.223 -45.654 1.00 90.94 91 ASN A CA 1
ATOM 760 C C . ASN A 1 91 ? 36.430 -8.210 -46.821 1.00 90.94 91 ASN A C 1
ATOM 762 O O . ASN A 1 91 ? 37.488 -8.259 -47.439 1.00 90.94 91 ASN A O 1
ATOM 766 N N . ARG A 1 92 ? 35.392 -8.987 -47.173 1.00 90.56 92 ARG A N 1
ATOM 767 C CA . ARG A 1 92 ? 35.453 -9.911 -48.326 1.00 90.56 92 ARG A CA 1
ATOM 768 C C . ARG A 1 92 ? 35.496 -9.197 -49.675 1.00 90.56 92 ARG A C 1
ATOM 770 O O . ARG A 1 92 ? 36.049 -9.743 -50.623 1.00 90.56 92 ARG A O 1
ATOM 777 N N . ALA A 1 93 ? 34.893 -8.016 -49.771 1.00 87.25 93 ALA A N 1
ATOM 778 C CA . ALA A 1 93 ? 34.905 -7.195 -50.975 1.00 87.25 93 ALA A CA 1
ATOM 779 C C . ALA A 1 93 ? 36.207 -6.381 -51.139 1.00 87.25 93 ALA A C 1
ATOM 781 O O . ALA A 1 93 ? 36.356 -5.699 -52.150 1.00 87.25 93 ALA A O 1
ATOM 782 N N . GLY A 1 94 ? 37.143 -6.463 -50.182 1.00 82.12 94 GLY A N 1
ATOM 783 C CA . GLY A 1 94 ? 38.439 -5.778 -50.241 1.00 82.12 94 GLY A CA 1
ATOM 784 C C . GLY A 1 94 ? 38.336 -4.256 -50.127 1.00 82.12 94 GLY A C 1
ATOM 785 O O . GLY A 1 94 ? 39.187 -3.547 -50.655 1.00 82.12 94 GLY A O 1
ATOM 786 N N . ILE A 1 95 ? 37.265 -3.754 -49.500 1.00 74.12 95 ILE A N 1
ATOM 787 C CA . ILE A 1 95 ? 37.001 -2.312 -49.318 1.00 74.12 95 ILE A CA 1
ATOM 788 C C . ILE A 1 95 ? 37.573 -1.779 -47.988 1.00 74.12 95 ILE A C 1
ATOM 790 O O . ILE A 1 95 ? 37.346 -0.621 -47.640 1.00 74.12 95 ILE A O 1
ATOM 794 N N . TYR A 1 96 ? 38.312 -2.631 -47.274 1.00 55.97 96 TYR A N 1
ATOM 795 C CA . TYR A 1 96 ? 39.132 -2.370 -46.093 1.00 55.97 96 TYR A CA 1
ATOM 796 C C . TYR A 1 96 ? 40.446 -3.140 -46.217 1.00 55.97 96 TYR A C 1
ATOM 798 O O . TYR A 1 96 ? 40.412 -4.246 -46.810 1.00 55.97 96 TYR A O 1
#

Radius of gyration: 28.67 Å; chains: 1; bounding box: 58×29×81 Å

Foldseek 3Di:
DDDDDDPCRVLVAPDDPVRVVPDDFDADDPGGDPVVVVVVVVSVVVRVVSVVVVVVVVVVVVVVVVVVVVVVVVVVVVVVVVVVVVVVVCVVVVVD